Protein AF-A0A258BRU7-F1 (afdb_monomer)

Solvent-accessible surface area (backbone atoms only — not comparable to full-at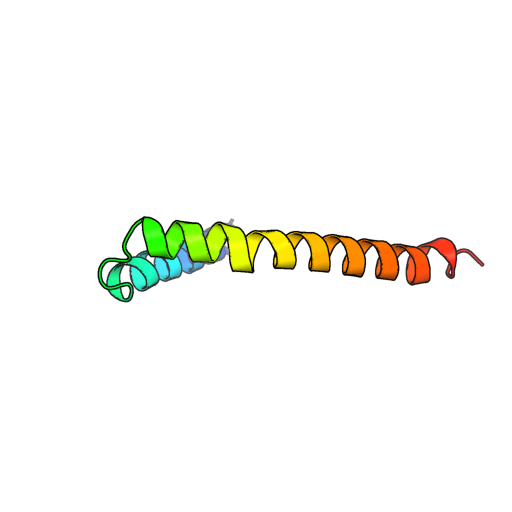om values): 3605 Å² total; per-residue (Å²): 110,71,67,60,52,52,53,50,52,51,52,51,49,51,54,54,50,50,62,73,68,56,77,81,81,51,69,71,56,53,49,49,44,45,64,69,45,51,50,58,49,52,52,48,50,51,51,51,52,51,51,51,46,48,57,54,59,68,65,58,76,117

Sequence (62 aa):
IIWLFLKIFFFFFVFSWVKATVPRYRYDQLMRLGWKVLLPLSLFFVFLVSGFLMLTRYGGAQ

Structure (mmCIF, N/CA/C/O backbone):
data_AF-A0A258BRU7-F1
#
_entry.id   AF-A0A258BRU7-F1
#
loop_
_atom_site.group_PDB
_atom_site.id
_atom_site.type_symbol
_atom_site.label_atom_id
_atom_site.label_alt_id
_atom_site.label_comp_id
_atom_site.label_asym_id
_atom_site.label_entity_id
_atom_site.label_seq_id
_atom_site.pdbx_PDB_ins_code
_atom_site.Cartn_x
_atom_site.Cartn_y
_atom_site.Cartn_z
_atom_site.occupancy
_atom_site.B_iso_or_equiv
_atom_site.auth_seq_id
_atom_site.auth_comp_id
_atom_site.auth_asym_id
_atom_site.auth_atom_id
_atom_site.pdbx_PDB_model_num
ATOM 1 N N . ILE A 1 1 ? 17.787 -1.270 -18.221 1.00 78.44 1 ILE A N 1
ATOM 2 C CA . ILE A 1 1 ? 18.207 -0.315 -17.163 1.00 78.44 1 ILE A CA 1
ATOM 3 C C . ILE A 1 1 ? 17.198 0.822 -16.971 1.00 78.44 1 ILE A C 1
ATOM 5 O O . ILE A 1 1 ? 16.686 0.957 -15.871 1.00 78.44 1 ILE A O 1
ATOM 9 N N . ILE A 1 2 ? 16.826 1.562 -18.025 1.00 87.00 2 ILE A N 1
ATOM 10 C CA . ILE A 1 2 ? 15.916 2.728 -17.948 1.00 87.00 2 ILE A CA 1
ATOM 11 C C . ILE A 1 2 ? 14.559 2.376 -17.316 1.00 87.00 2 ILE A C 1
ATOM 13 O O . ILE A 1 2 ? 14.073 3.095 -16.450 1.00 87.00 2 ILE A O 1
ATOM 17 N N . TRP A 1 3 ? 13.990 1.218 -17.668 1.00 88.19 3 TRP A N 1
ATOM 18 C CA . TRP A 1 3 ? 12.744 0.739 -17.062 1.00 88.19 3 TRP A CA 1
ATOM 19 C C . TRP A 1 3 ? 12.881 0.513 -15.539 1.00 88.19 3 TRP A C 1
ATOM 21 O O . TRP A 1 3 ? 12.060 0.950 -14.741 1.00 88.19 3 TRP A O 1
ATOM 31 N N . LEU A 1 4 ? 13.977 -0.091 -15.087 1.00 89.69 4 LEU A N 1
ATOM 32 C CA . LEU A 1 4 ? 14.197 -0.312 -13.658 1.00 89.69 4 LEU A CA 1
ATOM 33 C C . LEU A 1 4 ? 14.294 1.018 -12.887 1.00 89.69 4 LEU A C 1
ATOM 35 O O . LEU A 1 4 ? 13.631 1.179 -11.864 1.00 89.69 4 LEU A O 1
ATOM 39 N N . PHE A 1 5 ? 15.027 2.000 -13.420 1.00 92.38 5 PHE A N 1
ATOM 40 C CA . PHE A 1 5 ? 15.127 3.333 -12.816 1.00 92.38 5 PHE A CA 1
ATOM 41 C C . PHE A 1 5 ? 13.785 4.067 -12.755 1.00 92.38 5 PHE A C 1
ATOM 43 O O . PHE A 1 5 ? 13.494 4.696 -11.741 1.00 92.38 5 PHE A O 1
ATOM 50 N N . LEU A 1 6 ? 12.940 3.942 -13.781 1.00 93.56 6 LEU A N 1
ATOM 51 C CA . LEU A 1 6 ? 11.615 4.562 -13.786 1.00 93.56 6 LEU A CA 1
ATOM 52 C C . LEU A 1 6 ? 10.707 3.992 -12.684 1.00 93.56 6 LEU A C 1
ATOM 54 O O . LEU A 1 6 ? 10.046 4.765 -11.990 1.00 93.56 6 LEU A O 1
ATOM 58 N N . LYS A 1 7 ? 10.711 2.665 -12.458 1.00 88.06 7 LYS A N 1
ATOM 59 C CA . LYS A 1 7 ? 9.999 2.074 -11.306 1.00 88.06 7 LYS A CA 1
ATOM 60 C C . LYS A 1 7 ? 10.526 2.632 -9.989 1.00 88.06 7 LYS A C 1
ATOM 62 O O . LYS A 1 7 ? 9.729 3.005 -9.135 1.00 88.06 7 LYS A O 1
ATOM 67 N N .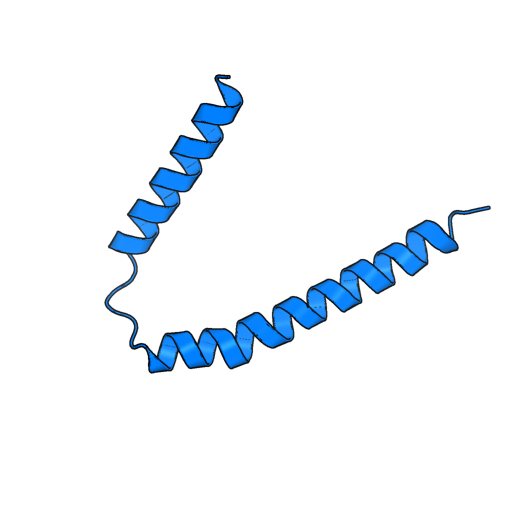 ILE A 1 8 ? 11.849 2.680 -9.824 1.00 91.62 8 ILE A N 1
ATOM 68 C CA . ILE A 1 8 ? 12.485 3.146 -8.583 1.00 91.62 8 ILE A CA 1
ATOM 69 C C . ILE A 1 8 ? 12.098 4.599 -8.294 1.00 91.62 8 ILE A C 1
ATOM 71 O O . ILE A 1 8 ? 11.665 4.894 -7.184 1.00 91.62 8 ILE A O 1
ATOM 75 N N . PHE A 1 9 ? 12.181 5.485 -9.290 1.00 92.19 9 PHE A N 1
ATOM 76 C CA . PHE A 1 9 ? 11.786 6.888 -9.147 1.00 92.19 9 PHE A CA 1
ATOM 77 C C . PHE A 1 9 ? 10.300 7.040 -8.819 1.00 92.19 9 PHE A C 1
ATOM 79 O O . PHE A 1 9 ? 9.942 7.829 -7.947 1.00 92.19 9 PHE A O 1
ATOM 86 N N . PHE A 1 10 ? 9.441 6.253 -9.472 1.00 92.25 10 PHE A N 1
ATOM 87 C CA . PHE A 1 10 ? 8.009 6.251 -9.194 1.00 92.25 10 PHE A CA 1
ATOM 88 C C . PHE A 1 10 ? 7.713 5.837 -7.747 1.00 92.25 10 PHE A C 1
ATOM 90 O O . PHE A 1 10 ? 7.024 6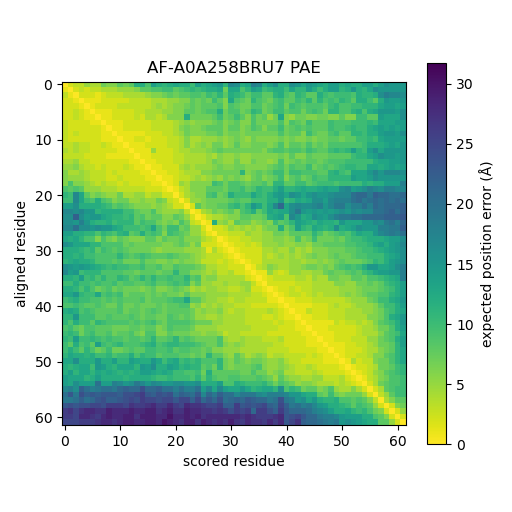.560 -7.029 1.00 92.25 10 PHE A O 1
ATOM 97 N N . PHE A 1 11 ? 8.278 4.720 -7.278 1.00 91.31 11 PHE A N 1
ATOM 98 C CA . PHE A 1 11 ? 8.091 4.283 -5.893 1.00 91.31 11 PHE A CA 1
ATOM 99 C C . PHE A 1 11 ? 8.685 5.279 -4.894 1.00 91.31 11 PHE A C 1
ATOM 101 O O . PHE A 1 11 ? 8.043 5.581 -3.892 1.00 91.31 11 PHE A O 1
ATOM 108 N N . PHE A 1 12 ? 9.863 5.838 -5.172 1.00 91.06 12 PHE A N 1
ATOM 109 C CA . PHE A 1 12 ? 10.480 6.861 -4.328 1.00 91.06 12 PHE A CA 1
ATOM 110 C C . PHE A 1 12 ? 9.594 8.108 -4.190 1.00 91.06 12 PHE A C 1
ATOM 112 O O . PHE A 1 12 ? 9.370 8.586 -3.075 1.00 91.06 12 PHE A O 1
ATOM 119 N N . PHE A 1 13 ? 9.034 8.595 -5.301 1.00 90.50 13 PHE A N 1
ATOM 120 C CA . PHE A 1 13 ? 8.092 9.713 -5.299 1.00 90.50 13 PHE A CA 1
ATOM 121 C C . PHE A 1 13 ? 6.843 9.398 -4.467 1.00 90.50 13 PHE A C 1
ATOM 123 O O . PHE A 1 13 ? 6.459 10.199 -3.615 1.00 90.50 13 PHE A O 1
ATOM 130 N N . VAL A 1 14 ? 6.259 8.208 -4.643 1.00 90.94 14 VAL A N 1
ATOM 131 C CA . VAL A 1 14 ? 5.101 7.757 -3.855 1.00 90.94 14 VAL A CA 1
ATOM 132 C C . VAL A 1 14 ? 5.432 7.709 -2.360 1.00 90.94 14 VAL A C 1
ATOM 134 O O . VAL A 1 14 ? 4.665 8.230 -1.556 1.00 90.94 14 VAL A O 1
ATOM 137 N N . PHE A 1 15 ? 6.581 7.155 -1.964 1.00 84.38 15 PHE A N 1
ATOM 138 C CA . PHE A 1 15 ? 6.991 7.107 -0.555 1.00 84.38 15 PHE A CA 1
ATOM 139 C C . PHE A 1 15 ? 7.188 8.502 0.051 1.00 84.38 15 PHE A C 1
ATOM 141 O O . PHE A 1 15 ? 6.739 8.753 1.174 1.00 84.38 15 PHE A O 1
ATOM 148 N N . SER A 1 16 ? 7.826 9.413 -0.689 1.00 88.75 16 SER A N 1
ATOM 149 C CA . SER A 1 16 ? 8.017 10.803 -0.262 1.00 88.75 16 SER A CA 1
ATOM 150 C C . SER A 1 16 ? 6.676 11.529 -0.100 1.00 88.75 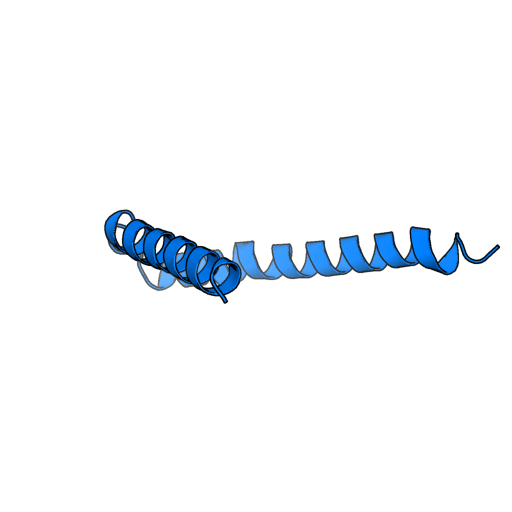16 SER A C 1
ATOM 152 O O . SER A 1 16 ? 6.418 12.161 0.927 1.00 88.75 16 SER A O 1
ATOM 154 N N . TRP A 1 17 ? 5.765 11.356 -1.062 1.00 90.56 17 TRP A N 1
ATOM 155 C CA . TRP A 1 17 ? 4.435 11.959 -1.027 1.00 90.56 17 TRP A CA 1
ATOM 156 C C . TRP A 1 17 ? 3.565 11.414 0.112 1.00 90.56 17 TRP A C 1
ATOM 158 O O . TRP A 1 17 ? 2.929 12.187 0.833 1.00 90.56 17 TRP A O 1
ATOM 168 N N . VAL A 1 18 ? 3.584 10.099 0.353 1.00 85.50 18 VAL A N 1
ATOM 169 C CA . VAL A 1 18 ? 2.868 9.480 1.479 1.00 85.50 18 VAL A CA 1
ATOM 170 C C . VAL A 1 18 ? 3.359 10.056 2.805 1.00 85.50 18 VAL A C 1
ATOM 172 O O . VAL A 1 18 ? 2.532 10.414 3.639 1.00 85.50 18 VAL A O 1
ATOM 175 N N . LYS A 1 19 ? 4.678 10.225 2.984 1.00 81.94 19 LYS A N 1
ATOM 176 C CA . LYS A 1 19 ? 5.269 10.852 4.180 1.00 81.94 19 LYS A CA 1
ATOM 177 C C . LYS A 1 19 ? 4.841 12.309 4.374 1.00 81.94 19 LYS A C 1
ATOM 179 O O . LYS A 1 19 ? 4.702 12.723 5.521 1.00 81.94 19 LYS A O 1
ATOM 184 N N . ALA A 1 20 ? 4.629 13.059 3.293 1.00 82.12 20 ALA A N 1
ATOM 185 C CA . ALA A 1 20 ? 4.132 14.433 3.355 1.00 82.12 20 ALA A CA 1
ATOM 186 C C . ALA A 1 20 ? 2.626 14.507 3.672 1.00 82.12 20 ALA A C 1
ATOM 188 O O . ALA A 1 20 ? 2.189 15.416 4.372 1.00 82.12 20 ALA A O 1
ATOM 189 N N . THR A 1 21 ? 1.839 13.545 3.183 1.00 79.56 21 THR A N 1
ATOM 190 C CA . THR A 1 21 ? 0.371 13.555 3.309 1.00 79.56 21 THR A CA 1
ATOM 191 C C . THR A 1 21 ? -0.109 12.948 4.627 1.00 79.56 21 THR A C 1
ATOM 193 O O . THR A 1 21 ? -1.195 13.282 5.086 1.00 79.56 21 THR A O 1
ATOM 196 N N . VAL A 1 22 ? 0.677 12.062 5.250 1.00 75.94 22 VAL A N 1
A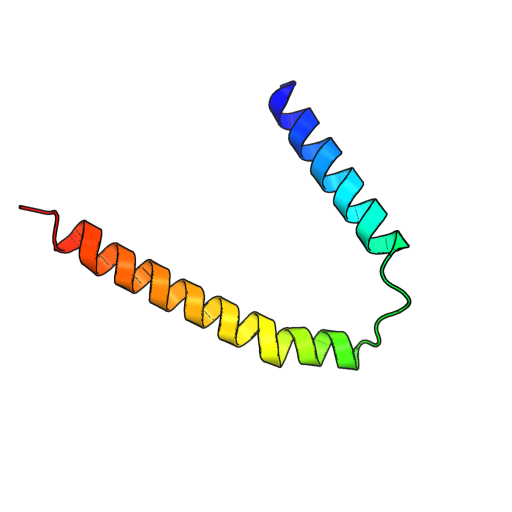TOM 197 C CA . VAL A 1 22 ? 0.327 11.383 6.505 1.00 75.94 22 VAL A CA 1
ATOM 198 C C . VAL A 1 22 ? 0.590 12.282 7.730 1.00 75.94 22 VAL A C 1
ATOM 200 O O . VAL A 1 22 ? 1.735 12.411 8.172 1.00 75.94 22 VAL A O 1
ATOM 203 N N . PRO A 1 23 ? -0.441 12.881 8.358 1.00 67.12 23 PRO A N 1
ATOM 204 C CA . PRO A 1 23 ? -0.267 13.718 9.537 1.00 67.12 23 PRO A CA 1
ATOM 205 C C . PRO A 1 23 ? -0.215 12.788 10.757 1.00 67.12 23 PRO A C 1
ATOM 207 O O . PRO A 1 23 ? -1.227 12.192 11.105 1.00 67.12 23 PRO A O 1
ATOM 210 N N . ARG A 1 24 ? 0.976 12.586 11.347 1.00 68.81 24 ARG A N 1
ATOM 211 C CA . ARG A 1 24 ? 1.257 11.795 12.577 1.00 68.81 24 ARG A CA 1
ATOM 212 C C . ARG A 1 24 ? 0.192 10.732 12.937 1.00 68.81 24 ARG A C 1
ATOM 214 O O . ARG A 1 24 ? -0.681 10.965 13.769 1.00 68.81 24 ARG A O 1
ATOM 221 N N . TYR A 1 25 ? 0.316 9.525 12.387 1.00 60.84 25 TYR A N 1
ATOM 222 C CA . TYR A 1 25 ? -0.453 8.378 12.884 1.00 60.84 25 TYR A CA 1
ATOM 223 C C . TYR A 1 25 ? 0.098 7.907 14.232 1.00 60.84 25 TYR A C 1
ATOM 225 O O . TYR A 1 25 ? 1.310 7.747 14.399 1.00 60.84 25 TYR A O 1
ATOM 233 N N . ARG A 1 26 ? -0.787 7.660 15.201 1.00 76.56 26 ARG A N 1
ATOM 234 C CA . ARG A 1 26 ? -0.410 7.088 16.500 1.00 76.56 26 ARG A CA 1
ATOM 235 C C . ARG A 1 26 ? -0.093 5.599 16.335 1.00 76.56 26 ARG A C 1
ATOM 237 O O . ARG A 1 26 ? -0.767 4.916 15.562 1.00 76.56 26 ARG A O 1
ATOM 244 N N . TYR A 1 27 ? 0.882 5.077 17.085 1.00 63.38 27 TYR A N 1
ATOM 245 C CA . TYR A 1 27 ? 1.248 3.651 17.041 1.00 63.38 27 TYR A CA 1
ATOM 246 C C . TYR A 1 27 ? 0.038 2.729 17.272 1.00 63.38 27 TYR A C 1
ATOM 248 O O . TYR A 1 27 ? -0.106 1.730 16.575 1.00 63.38 27 TYR A O 1
ATOM 256 N N . ASP A 1 28 ? -0.908 3.127 18.127 1.00 70.69 28 ASP A N 1
ATOM 257 C CA . ASP A 1 28 ? -2.149 2.371 18.367 1.00 70.69 28 ASP A CA 1
ATOM 258 C C . ASP A 1 28 ? -3.052 2.269 17.128 1.00 70.69 28 ASP A C 1
ATOM 260 O O . ASP A 1 28 ? -3.768 1.286 16.933 1.00 70.69 28 ASP A O 1
ATO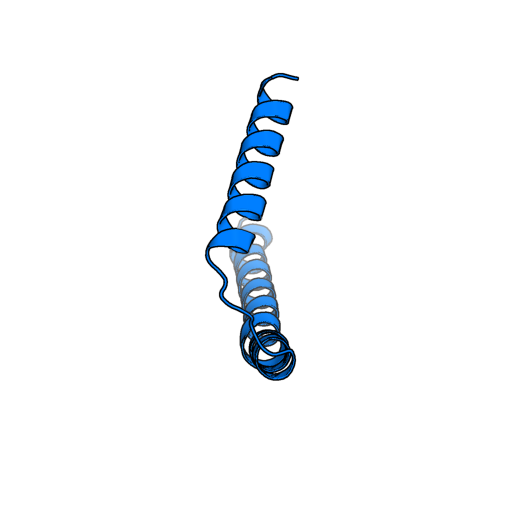M 264 N N . GLN A 1 29 ? -3.052 3.297 16.277 1.00 71.69 29 GLN A N 1
ATOM 265 C CA . GLN A 1 29 ? -3.845 3.313 15.047 1.00 71.69 29 GLN A CA 1
ATOM 266 C C . GLN A 1 29 ? -3.193 2.435 13.984 1.00 71.69 29 GLN A C 1
ATOM 268 O O . GLN A 1 29 ? -3.896 1.680 13.314 1.00 71.69 29 GLN A O 1
ATOM 273 N N . LEU A 1 30 ? -1.860 2.483 13.882 1.00 75.50 30 LEU A N 1
ATOM 274 C CA . LEU A 1 30 ? -1.100 1.604 12.997 1.00 75.50 30 LEU A CA 1
ATOM 275 C C . LEU A 1 30 ? -1.268 0.138 13.409 1.00 75.50 30 LEU A C 1
ATOM 277 O O . LEU A 1 30 ? -1.509 -0.713 12.559 1.00 75.50 30 LEU A O 1
ATOM 281 N N . MET A 1 31 ? -1.215 -0.154 14.709 1.00 79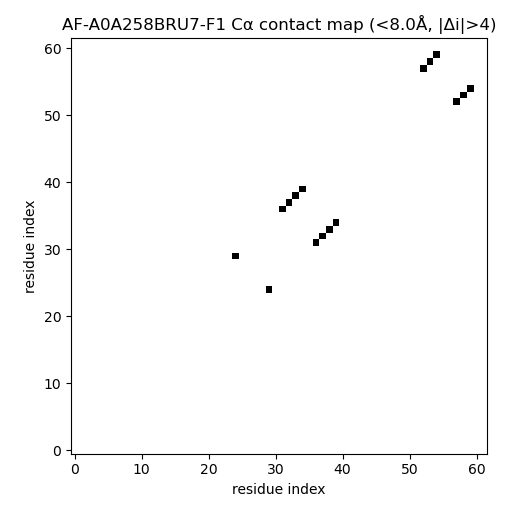.56 31 MET A N 1
ATOM 282 C CA . MET A 1 31 ? -1.370 -1.511 15.229 1.00 79.56 31 MET A CA 1
ATOM 283 C C . MET A 1 31 ? -2.794 -2.027 15.015 1.00 79.56 31 MET A C 1
ATOM 285 O O . MET A 1 31 ? -2.977 -3.165 14.592 1.00 79.56 31 MET A O 1
ATOM 289 N N . ARG A 1 32 ? -3.814 -1.174 15.184 1.00 79.44 32 ARG A N 1
ATOM 290 C CA . ARG A 1 32 ? -5.200 -1.541 14.866 1.00 79.44 32 ARG A CA 1
ATOM 291 C C . ARG A 1 32 ? -5.418 -1.754 13.366 1.00 79.44 32 ARG A C 1
ATOM 293 O O . ARG A 1 32 ? -6.154 -2.665 13.010 1.00 79.44 32 ARG A O 1
ATOM 300 N N . LEU A 1 33 ? -4.778 -0.968 12.498 1.00 83.00 33 LEU A N 1
ATOM 301 C CA . LEU A 1 33 ? -4.811 -1.169 11.044 1.00 83.00 33 LEU A CA 1
ATOM 302 C C . LEU A 1 33 ? -4.099 -2.476 10.651 1.00 83.00 33 LEU A C 1
ATOM 304 O O . LEU A 1 33 ? -4.648 -3.282 9.904 1.00 83.00 33 LEU A O 1
ATOM 308 N N . GLY A 1 34 ? -2.918 -2.726 11.217 1.00 81.50 34 GLY A N 1
ATOM 309 C CA . GLY 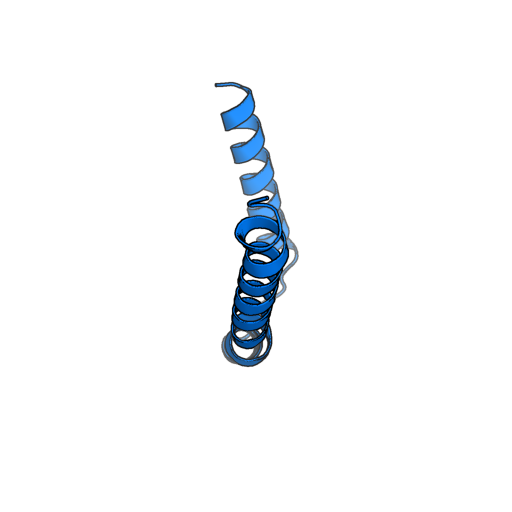A 1 34 ? -2.141 -3.951 11.027 1.00 81.50 34 GLY A CA 1
ATOM 310 C C . GLY A 1 34 ? -2.927 -5.204 11.418 1.00 81.50 34 GLY A C 1
ATOM 311 O O . GLY A 1 34 ? -3.081 -6.138 10.633 1.00 81.50 34 GLY A O 1
ATOM 312 N N . TRP A 1 35 ? -3.492 -5.188 12.623 1.00 82.12 35 TRP A N 1
ATOM 313 C CA . TRP A 1 35 ? -4.161 -6.354 13.192 1.00 82.12 35 TRP A CA 1
ATOM 314 C C . TRP A 1 35 ? -5.592 -6.558 12.684 1.00 82.12 35 TRP A C 1
ATOM 316 O O . TRP A 1 35 ? -6.029 -7.699 12.566 1.00 82.12 35 TRP A O 1
ATOM 326 N N . LYS A 1 36 ? -6.336 -5.484 12.374 1.00 76.06 36 LYS A N 1
ATOM 327 C CA . LYS A 1 36 ? -7.731 -5.595 11.900 1.00 76.06 36 LYS A CA 1
ATOM 328 C C . LYS A 1 36 ? -7.893 -5.557 10.387 1.00 76.06 36 LYS A C 1
ATOM 330 O O . LYS A 1 36 ? -8.937 -5.982 9.914 1.00 76.06 36 LYS A O 1
ATOM 335 N N . VAL A 1 37 ? -6.929 -5.029 9.636 1.00 83.88 37 VAL A N 1
ATOM 336 C CA . VAL A 1 37 ? -7.055 -4.889 8.176 1.00 83.88 37 VAL A CA 1
ATOM 337 C C . VAL A 1 37 ? -6.016 -5.739 7.463 1.00 83.88 37 VAL A C 1
ATOM 339 O O . VAL A 1 37 ? -6.390 -6.580 6.659 1.00 83.88 37 VAL A O 1
ATOM 342 N N . LEU A 1 38 ? -4.732 -5.602 7.790 1.00 84.94 38 LEU A N 1
ATOM 343 C CA . LEU A 1 38 ? -3.652 -6.312 7.087 1.00 84.94 38 LEU A CA 1
ATOM 344 C C . LEU A 1 38 ? -3.704 -7.837 7.273 1.00 84.94 38 LEU A C 1
ATOM 346 O O . LEU A 1 38 ? -3.516 -8.572 6.307 1.00 84.94 38 LEU A O 1
ATOM 350 N N . LEU A 1 39 ? -3.991 -8.303 8.492 1.00 85.31 39 LEU A N 1
ATOM 351 C CA . LEU A 1 39 ? -4.093 -9.729 8.826 1.00 85.31 39 LEU A CA 1
ATOM 352 C C . LEU A 1 39 ? -5.254 -10.454 8.114 1.00 85.31 39 LEU A C 1
ATOM 354 O O . LEU A 1 39 ? -4.999 -11.445 7.432 1.00 85.31 39 LEU A O 1
ATOM 358 N N . PRO A 1 40 ? -6.518 -9.995 8.213 1.00 85.25 40 PRO A N 1
ATOM 359 C CA . PRO A 1 40 ? -7.611 -10.652 7.497 1.00 85.25 40 PRO A CA 1
ATOM 360 C C . PRO A 1 40 ? -7.513 -10.461 5.980 1.00 85.25 40 PRO A C 1
ATOM 362 O O . PRO A 1 40 ? -7.888 -11.363 5.235 1.00 85.25 40 PRO A O 1
ATOM 365 N N . LEU A 1 41 ? -6.972 -9.332 5.506 1.00 90.50 41 LEU A N 1
ATOM 366 C CA . LEU A 1 41 ? -6.781 -9.092 4.077 1.00 90.50 41 LEU A CA 1
ATOM 367 C C . LEU A 1 41 ? -5.747 -10.050 3.475 1.00 90.50 41 LEU A C 1
ATOM 369 O O . LEU A 1 41 ? -5.999 -10.617 2.415 1.00 90.50 41 LEU A O 1
ATOM 373 N N . SER A 1 42 ? -4.610 -10.277 4.144 1.00 89.25 42 SER A N 1
ATOM 374 C CA . SER A 1 42 ? -3.601 -11.222 3.648 1.00 89.25 42 SER A CA 1
ATOM 375 C C . SER A 1 42 ? -4.142 -12.653 3.607 1.00 89.25 42 SER A C 1
ATOM 377 O O . SER A 1 42 ? -3.972 -13.334 2.597 1.00 89.25 42 SER A O 1
ATOM 379 N N . LEU A 1 43 ? -4.877 -13.078 4.642 1.00 89.81 43 LEU A N 1
ATOM 380 C CA . LEU A 1 43 ? -5.525 -14.392 4.674 1.00 89.81 43 LEU A CA 1
ATOM 381 C C . LEU A 1 43 ? -6.564 -14.548 3.553 1.00 89.81 43 LEU A C 1
ATOM 383 O O . LEU A 1 43 ? -6.613 -15.589 2.899 1.00 89.81 43 LEU A O 1
ATOM 387 N N . PHE A 1 44 ? -7.362 -13.506 3.300 1.00 92.94 44 PHE A N 1
ATOM 388 C CA . PHE A 1 44 ? -8.354 -13.491 2.225 1.00 92.94 44 PHE A CA 1
ATOM 389 C C . PHE A 1 44 ? -7.705 -13.653 0.849 1.00 92.94 44 PHE A C 1
ATOM 391 O O . PHE A 1 44 ? -8.138 -14.494 0.064 1.00 92.94 44 PHE A O 1
ATOM 398 N N . PHE A 1 45 ? -6.633 -12.906 0.565 1.00 90.69 45 PHE A N 1
ATOM 399 C CA . PHE A 1 45 ? -5.905 -13.044 -0.698 1.00 90.69 45 PHE A CA 1
ATOM 400 C C . PHE A 1 45 ? -5.275 -14.430 -0.855 1.00 90.69 45 PHE A C 1
ATOM 402 O O . PHE A 1 45 ? -5.318 -14.980 -1.952 1.00 90.69 45 PHE A O 1
ATOM 409 N N . VAL A 1 46 ? -4.738 -15.026 0.215 1.00 90.06 46 VAL A N 1
ATOM 410 C CA . VAL A 1 46 ? -4.204 -16.398 0.168 1.00 90.06 46 VAL A CA 1
ATOM 411 C C . VAL A 1 46 ? -5.305 -17.401 -0.172 1.00 90.06 46 VAL A C 1
ATOM 413 O O . VAL A 1 46 ? -5.111 -18.224 -1.064 1.00 90.06 46 VAL A O 1
ATOM 416 N N . PHE A 1 47 ? -6.469 -17.313 0.475 1.00 90.44 47 PHE A N 1
ATOM 417 C CA . PHE A 1 47 ? -7.611 -18.174 0.156 1.00 90.44 47 PHE A CA 1
ATOM 418 C C . PHE A 1 47 ? -8.109 -17.969 -1.276 1.00 90.44 47 PHE A C 1
ATOM 420 O O . PHE A 1 47 ? -8.359 -18.947 -1.978 1.00 90.44 47 PHE A O 1
ATOM 427 N N . LEU A 1 48 ? -8.214 -16.718 -1.728 1.00 91.56 48 LEU A N 1
ATOM 428 C CA . LEU A 1 48 ? -8.687 -16.379 -3.068 1.00 91.56 48 LEU A CA 1
ATOM 429 C C . LEU A 1 48 ? -7.719 -16.883 -4.139 1.00 91.56 48 LEU A C 1
ATOM 431 O O . LEU A 1 48 ? -8.148 -17.542 -5.080 1.00 91.56 48 LEU A O 1
ATOM 435 N N . VAL A 1 49 ? -6.417 -16.631 -3.987 1.00 88.69 49 VAL A N 1
ATOM 436 C CA . VAL A 1 49 ? -5.396 -17.083 -4.943 1.00 88.69 49 VAL A CA 1
ATOM 437 C C . VAL A 1 49 ? -5.258 -18.603 -4.919 1.00 88.69 49 VAL A C 1
ATOM 439 O O . VAL A 1 49 ? -5.182 -19.206 -5.983 1.00 88.69 49 VAL A O 1
ATOM 442 N N . SER A 1 50 ? -5.273 -19.234 -3.741 1.00 86.31 50 SER A N 1
ATOM 443 C CA . SER A 1 50 ? -5.242 -20.697 -3.614 1.00 86.31 50 SER A CA 1
ATOM 444 C C . SER A 1 50 ? -6.472 -21.343 -4.257 1.00 86.31 50 SER A C 1
ATOM 446 O O . SER A 1 50 ? -6.333 -22.246 -5.078 1.00 86.31 50 SER A O 1
ATOM 448 N N . GLY A 1 51 ? -7.673 -20.830 -3.973 1.00 87.00 51 GLY A N 1
ATOM 449 C CA . GLY A 1 51 ? -8.916 -21.309 -4.578 1.00 87.00 51 GLY A CA 1
ATOM 450 C C . GLY A 1 51 ? -8.956 -21.085 -6.089 1.00 87.00 51 GLY A C 1
ATOM 451 O O . GLY A 1 51 ? -9.281 -22.000 -6.842 1.00 87.00 51 GLY A O 1
ATOM 452 N N . PHE A 1 52 ? -8.550 -19.904 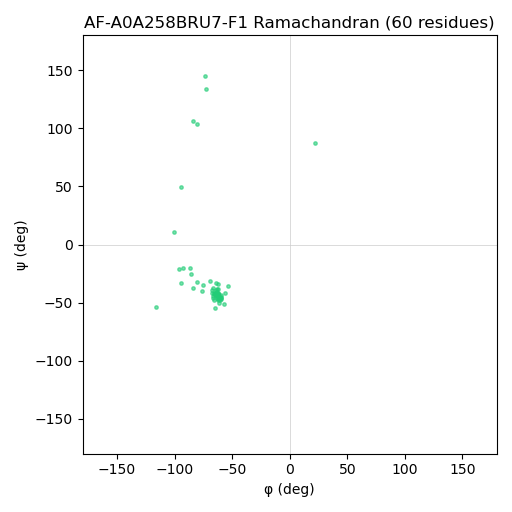-6.557 1.00 85.75 52 PHE A N 1
ATOM 453 C CA . PHE A 1 52 ? -8.461 -19.598 -7.984 1.00 85.75 52 PHE A CA 1
ATOM 454 C C . PHE A 1 52 ? -7.453 -20.501 -8.700 1.00 85.75 52 PHE A C 1
ATOM 456 O O . PHE A 1 52 ? -7.752 -21.028 -9.773 1.00 85.75 52 PHE A O 1
ATOM 463 N N . LEU A 1 53 ? -6.281 -20.730 -8.102 1.00 82.88 53 LEU A N 1
ATOM 464 C CA . LEU A 1 53 ? -5.279 -21.649 -8.631 1.00 82.88 53 LEU A CA 1
ATOM 465 C C . LEU A 1 53 ? -5.810 -23.082 -8.650 1.00 82.88 53 LEU A C 1
ATOM 467 O O . LEU A 1 53 ? -5.565 -23.805 -9.608 1.00 82.88 53 LEU A O 1
ATOM 471 N N . MET A 1 54 ? -6.561 -23.494 -7.628 1.00 78.38 54 MET A N 1
ATOM 472 C CA . MET A 1 54 ? -7.137 -24.831 -7.596 1.00 78.38 54 MET A CA 1
ATOM 473 C C . MET A 1 54 ? -8.136 -25.038 -8.741 1.00 78.38 54 MET A C 1
ATOM 475 O O . MET A 1 54 ? -8.043 -26.026 -9.467 1.00 78.38 54 MET A O 1
ATOM 479 N N . LEU A 1 55 ? -9.020 -24.063 -8.960 1.00 78.19 55 LEU A N 1
ATOM 480 C CA . LEU A 1 55 ? -10.016 -24.083 -10.034 1.00 78.19 55 LEU A CA 1
ATOM 481 C C . LEU A 1 55 ? -9.384 -24.039 -11.432 1.00 78.19 55 LEU A C 1
ATOM 483 O O . LEU A 1 55 ? -9.798 -24.779 -12.318 1.00 78.19 55 LEU A O 1
ATOM 487 N N . THR A 1 56 ? -8.369 -23.197 -11.636 1.00 75.88 56 THR A N 1
ATOM 488 C CA . THR A 1 56 ? -7.751 -23.006 -12.959 1.00 75.88 56 THR A CA 1
ATOM 489 C C . THR A 1 56 ? -6.689 -24.051 -13.297 1.00 75.88 56 THR A C 1
ATOM 491 O O . THR A 1 56 ? -6.604 -24.471 -14.448 1.00 75.88 56 THR A O 1
ATOM 494 N N . ARG A 1 57 ? -5.882 -24.503 -12.327 1.00 62.97 57 ARG A N 1
ATOM 495 C CA . ARG A 1 57 ? -4.741 -25.405 -12.572 1.00 62.97 57 ARG A CA 1
ATOM 496 C C . ARG A 1 57 ? -5.066 -26.889 -12.400 1.00 62.97 57 ARG A C 1
ATOM 498 O O . ARG A 1 57 ? -4.488 -27.684 -13.128 1.00 62.97 57 ARG A O 1
ATOM 505 N N . TYR A 1 58 ? -5.970 -27.268 -11.488 1.00 58.19 58 TYR A N 1
ATOM 506 C CA . TYR A 1 58 ? -6.432 -28.664 -11.379 1.00 58.19 58 TYR A CA 1
ATOM 507 C C . TYR A 1 58 ? -7.704 -28.936 -12.198 1.00 58.19 58 TYR A C 1
ATOM 509 O O . TYR A 1 58 ? -7.951 -30.084 -12.547 1.00 58.19 58 TYR A O 1
ATOM 517 N N . GLY A 1 59 ? -8.483 -27.905 -12.554 1.00 54.78 59 GLY A N 1
ATOM 518 C CA . GLY A 1 59 ? -9.607 -28.018 -13.496 1.00 54.78 59 GLY A CA 1
ATOM 519 C C . GLY A 1 59 ? -9.220 -27.870 -14.976 1.00 54.78 59 GLY A C 1
ATOM 520 O O . GLY A 1 59 ? -9.966 -28.315 -15.838 1.00 54.78 59 GLY A O 1
ATOM 521 N N . GLY A 1 60 ? -8.061 -27.268 -15.274 1.00 50.94 60 GLY A N 1
ATOM 522 C CA . GLY A 1 60 ? -7.529 -27.078 -16.633 1.00 50.94 60 GLY A CA 1
ATOM 523 C C . GLY A 1 60 ? -6.445 -28.079 -17.050 1.00 50.94 60 GLY A C 1
ATOM 524 O O . GLY A 1 60 ? -5.783 -27.862 -18.058 1.00 50.94 60 GLY A O 1
ATOM 525 N N . ALA A 1 61 ? -6.228 -29.143 -16.270 1.00 49.22 61 ALA A N 1
ATOM 526 C CA . ALA A 1 61 ? -5.382 -30.280 -16.641 1.00 49.22 61 ALA A CA 1
ATOM 527 C C . ALA A 1 61 ? -6.224 -31.413 -17.265 1.00 49.22 61 ALA A C 1
ATOM 529 O O . ALA A 1 61 ? -6.136 -32.568 -16.844 1.00 49.22 61 ALA A O 1
ATOM 530 N N . GLN A 1 62 ? -7.065 -31.049 -18.238 1.00 45.03 62 GLN A N 1
ATOM 531 C CA . GLN A 1 62 ? -7.611 -31.948 -19.257 1.00 45.03 62 GLN A CA 1
ATOM 532 C C . GLN A 1 62 ? -7.064 -31.509 -20.609 1.00 45.03 62 GLN A C 1
ATOM 534 O O . GLN A 1 62 ? -7.114 -30.286 -20.873 1.00 45.03 62 GLN A O 1
#

Mean predicted aligned error: 8.99 Å

Radius of gyration: 18.65 Å; Cα contacts (8 Å, |Δi|>4): 8; chains: 1; bounding box: 28×46×38 Å

pLDDT: mean 80.82, std 11.75, range [45.03, 93.56]

Secondary structure (DSSP, 8-state):
-HHHHHHHHHHHHHHHHHHHH-----HHHHHHHIIIIIHHHHHHHHHHHHHHHIIIIITS--

Foldseek 3Di:
DVVVVVVVVVVVVVVVVCVVVDDDDDPVNVVCCCVVPVVVVVVVVCCVVVVVCCCCVVVVPD